Protein AF-A0A069PAP2-F1 (afdb_monomer_lite)

pLDDT: mean 72.44, std 21.92, range [32.78, 97.62]

Secondary structure (DSSP, 8-state):
----S-------------------------------------------PPPPPP-SPPPHHHHHHHHHHHHT--HHHHHHHHHHHHHHHHHHSSTTTTS----

Sequence (103 aa):
MINDEDVMAKASAAKSTTAAPKKAVTPVAKKAKAPVVKKAPATKAVAAAPLKPIKDSFTKASLTVHLAERAGVEPKAAKALMAALEETVLASVHKKGAKEFTL

Foldseek 3Di:
DDDDDDDDDDDDDDDDDDDDDDDDDDDPPDPPDDPPPPDDDDDDFDDQPDDDDDPDDDDPLRVLVVCCVRRVHDSVVSNVVSVVVVVVQVQQCDPPHVVHDDD

Structure (mmCIF, N/CA/C/O backbone):
data_AF-A0A069PAP2-F1
#
_entry.id   AF-A0A069PAP2-F1
#
loop_
_atom_site.group_PDB
_atom_site.id
_atom_site.type_symbol
_atom_site.label_atom_id
_atom_site.label_alt_id
_atom_site.label_comp_id
_atom_site.label_asym_id
_atom_site.label_entity_id
_atom_site.label_seq_id
_atom_site.pdbx_PDB_ins_code
_atom_site.Cartn_x
_atom_site.Cartn_y
_atom_site.Cartn_z
_atom_site.occupancy
_atom_site.B_iso_or_equiv
_atom_site.auth_seq_id
_atom_site.auth_comp_id
_atom_site.auth_asym_id
_atom_site.auth_atom_id
_atom_site.pdbx_PDB_model_num
ATOM 1 N N . MET A 1 1 ? 47.557 -40.819 -54.974 1.00 51.34 1 MET A N 1
ATOM 2 C CA . MET A 1 1 ? 47.043 -41.464 -53.749 1.00 51.34 1 MET A CA 1
ATOM 3 C C . MET A 1 1 ? 46.244 -40.412 -53.001 1.00 51.34 1 MET A C 1
ATOM 5 O O . MET A 1 1 ? 46.823 -39.460 -52.508 1.00 51.34 1 MET A O 1
ATOM 9 N N . ILE A 1 2 ? 44.924 -40.531 -53.093 1.00 50.06 2 ILE A N 1
ATOM 10 C CA . ILE A 1 2 ? 43.854 -39.630 -52.630 1.00 50.06 2 ILE A CA 1
ATOM 11 C C . ILE A 1 2 ? 42.898 -40.602 -51.899 1.00 50.06 2 ILE A C 1
ATOM 13 O O . ILE A 1 2 ? 42.739 -41.722 -52.386 1.00 50.06 2 ILE A O 1
ATOM 17 N N . ASN A 1 3 ? 42.621 -40.452 -50.603 1.00 44.78 3 ASN A N 1
ATOM 18 C CA . ASN A 1 3 ? 41.506 -39.747 -49.946 1.00 44.78 3 ASN A CA 1
ATOM 19 C C . ASN A 1 3 ? 41.737 -39.968 -48.432 1.00 44.78 3 ASN A C 1
ATOM 21 O O . ASN A 1 3 ? 42.098 -41.081 -48.053 1.00 44.78 3 ASN A O 1
ATOM 25 N N . ASP A 1 4 ? 41.767 -38.961 -47.563 1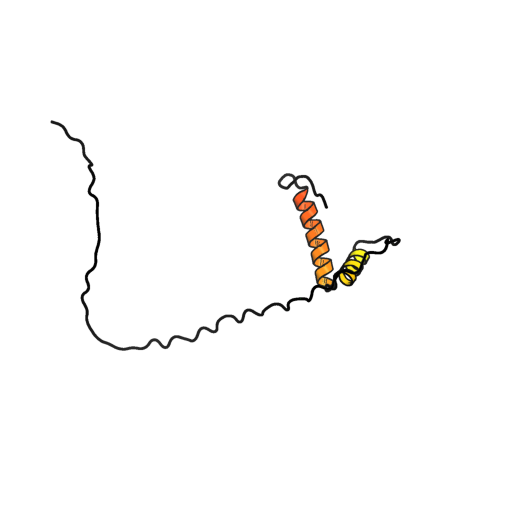.00 44.78 4 ASP A N 1
ATOM 26 C CA . ASP A 1 4 ? 40.660 -38.126 -47.059 1.00 44.78 4 ASP A CA 1
ATOM 27 C C . ASP A 1 4 ? 39.544 -38.949 -46.393 1.00 44.78 4 ASP A C 1
ATOM 29 O O . ASP A 1 4 ? 38.799 -39.687 -47.041 1.00 44.78 4 ASP A O 1
ATOM 33 N N . GLU A 1 5 ? 39.551 -38.850 -45.067 1.00 49.53 5 GLU A N 1
ATOM 34 C CA . GLU A 1 5 ? 38.710 -39.512 -44.079 1.00 49.53 5 GLU A CA 1
ATOM 35 C C . GLU A 1 5 ? 37.362 -38.779 -43.962 1.00 49.53 5 GLU A C 1
ATOM 37 O O . GLU A 1 5 ? 37.290 -37.563 -44.102 1.00 49.53 5 GLU A O 1
ATOM 42 N N . ASP A 1 6 ? 36.323 -39.546 -43.633 1.00 47.94 6 ASP A N 1
ATOM 43 C CA . ASP A 1 6 ? 34.991 -39.108 -43.194 1.00 47.94 6 ASP A CA 1
ATOM 44 C C . ASP A 1 6 ? 33.918 -38.831 -44.272 1.00 47.94 6 ASP A C 1
ATOM 46 O O . ASP A 1 6 ? 33.640 -37.712 -44.701 1.00 47.94 6 ASP A O 1
ATOM 50 N N . VAL A 1 7 ? 33.212 -39.910 -44.639 1.00 43.12 7 VAL A N 1
ATOM 51 C CA . VAL A 1 7 ? 31.854 -39.863 -45.201 1.00 43.12 7 VAL A CA 1
ATOM 52 C C . VAL A 1 7 ? 30.951 -40.817 -44.411 1.00 43.12 7 VAL A C 1
ATOM 54 O O . VAL A 1 7 ? 31.012 -42.034 -44.558 1.00 43.12 7 VAL A O 1
ATOM 57 N N . MET A 1 8 ? 30.084 -40.213 -43.595 1.00 41.72 8 MET A N 1
ATOM 58 C CA . MET A 1 8 ? 28.629 -40.419 -43.558 1.00 41.72 8 MET A CA 1
ATOM 59 C C . MET A 1 8 ? 28.095 -41.864 -43.667 1.00 41.72 8 MET A C 1
ATOM 61 O O . MET A 1 8 ? 27.992 -42.424 -44.757 1.00 41.72 8 MET A O 1
ATOM 65 N N . ALA A 1 9 ? 27.514 -42.376 -42.574 1.00 43.84 9 ALA A N 1
ATOM 66 C CA . ALA A 1 9 ? 26.486 -43.416 -42.647 1.00 43.84 9 ALA A CA 1
ATOM 67 C C . ALA A 1 9 ? 25.309 -43.123 -41.703 1.00 43.84 9 ALA A C 1
ATOM 69 O O . ALA A 1 9 ? 25.444 -42.811 -40.524 1.00 43.84 9 ALA A O 1
ATOM 70 N N . LYS A 1 10 ? 24.130 -43.199 -42.310 1.00 33.47 10 LYS A N 1
ATOM 71 C CA . LYS A 1 10 ? 22.790 -42.822 -41.861 1.00 33.47 10 LYS A CA 1
ATOM 72 C C . LYS A 1 10 ? 22.025 -44.072 -41.399 1.00 33.47 10 LYS A C 1
ATOM 74 O O . LYS A 1 10 ? 22.234 -45.131 -41.977 1.00 33.47 10 LYS A O 1
ATOM 79 N N . ALA A 1 11 ? 21.013 -43.857 -40.542 1.00 35.06 11 ALA A N 1
ATOM 80 C CA . ALA A 1 11 ? 19.814 -44.704 -40.340 1.00 35.06 11 ALA A CA 1
ATOM 81 C C . ALA A 1 11 ? 20.033 -46.051 -39.603 1.00 35.06 11 ALA A C 1
ATOM 83 O O . ALA A 1 11 ? 21.110 -46.612 -39.651 1.00 35.06 11 ALA A O 1
ATOM 84 N N . SER A 1 12 ? 19.072 -46.694 -38.929 1.00 32.78 12 SER A N 1
ATOM 85 C CA . SER A 1 12 ? 17.709 -46.408 -38.450 1.00 32.78 12 SER A CA 1
ATOM 86 C C . SER A 1 12 ? 17.242 -47.646 -37.641 1.00 32.78 12 SER A C 1
ATOM 88 O O . SER A 1 12 ? 17.616 -48.757 -37.987 1.00 32.78 12 SER A O 1
ATOM 90 N N . ALA A 1 13 ? 16.389 -47.433 -36.631 1.00 38.59 13 ALA A N 1
ATOM 91 C CA . ALA A 1 13 ? 15.307 -48.305 -36.125 1.00 38.59 13 ALA A CA 1
ATOM 92 C C . ALA A 1 13 ? 15.521 -49.755 -35.577 1.00 38.59 13 ALA A C 1
ATOM 94 O O . ALA A 1 13 ? 16.080 -50.634 -36.212 1.00 38.59 13 ALA A O 1
ATOM 95 N N . ALA A 1 14 ? 14.790 -49.997 -34.468 1.00 38.75 14 ALA A N 1
ATOM 96 C CA . ALA A 1 14 ? 13.956 -51.176 -34.132 1.00 38.75 14 ALA A CA 1
ATOM 97 C C . ALA A 1 14 ? 14.495 -52.388 -33.311 1.00 38.75 14 ALA A C 1
ATOM 99 O O . ALA A 1 14 ? 15.156 -53.284 -33.809 1.00 38.75 14 ALA A O 1
ATOM 100 N N . LYS A 1 15 ? 14.011 -52.453 -32.053 1.00 42.59 15 LYS A N 1
ATOM 101 C CA . LYS A 1 15 ? 13.166 -53.504 -31.415 1.00 42.59 15 LYS A CA 1
ATOM 102 C C . LYS A 1 15 ? 13.568 -54.998 -31.496 1.00 42.59 15 LYS A C 1
ATOM 104 O O . LYS A 1 15 ? 13.421 -55.629 -32.532 1.00 42.59 15 LYS A O 1
ATOM 109 N N . SER A 1 16 ? 13.843 -55.601 -30.332 1.00 42.91 16 SER A N 1
ATOM 110 C CA . SER A 1 16 ? 13.535 -57.007 -29.946 1.00 42.91 16 SER A CA 1
ATOM 111 C C . SER A 1 16 ? 13.934 -57.199 -28.463 1.00 42.91 16 SER A C 1
ATOM 113 O O . SER A 1 16 ? 15.034 -56.831 -28.082 1.00 42.91 16 SER A O 1
ATOM 115 N N . THR A 1 17 ? 13.045 -57.404 -27.479 1.00 41.91 17 THR A N 1
ATOM 116 C CA . THR A 1 17 ? 12.283 -58.605 -27.050 1.00 41.91 17 THR A CA 1
ATOM 117 C C . THR A 1 17 ? 13.100 -59.881 -26.826 1.00 41.91 17 THR A C 1
ATOM 119 O O . THR A 1 17 ? 13.377 -60.565 -27.799 1.00 41.91 17 THR A O 1
ATOM 122 N N . THR A 1 18 ? 13.291 -60.271 -25.554 1.00 42.69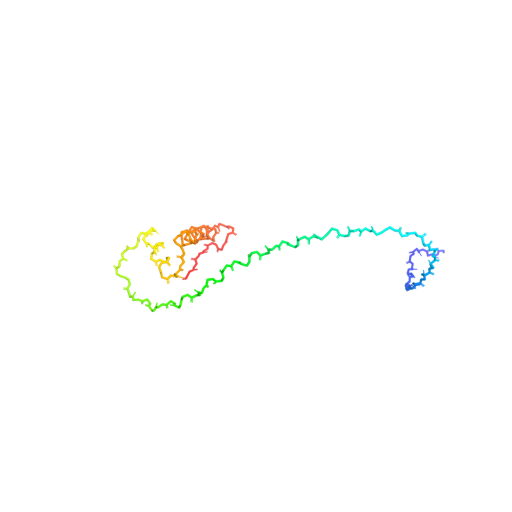 18 THR A N 1
ATOM 123 C CA . THR A 1 18 ? 13.158 -61.663 -25.055 1.00 42.69 18 THR A CA 1
ATOM 124 C C . THR A 1 18 ? 12.913 -61.684 -23.531 1.00 42.69 18 THR A C 1
ATOM 126 O O . THR A 1 18 ? 13.671 -61.099 -22.762 1.00 42.69 18 THR A O 1
ATOM 129 N N . ALA A 1 19 ? 11.822 -62.346 -23.123 1.00 43.66 19 ALA A N 1
ATOM 130 C CA . ALA A 1 19 ? 11.435 -62.758 -21.759 1.00 43.66 19 ALA A CA 1
ATOM 131 C C . ALA A 1 19 ? 12.281 -63.986 -21.304 1.00 43.66 19 ALA A C 1
ATOM 133 O O . ALA A 1 19 ? 12.965 -64.548 -22.150 1.00 43.66 19 ALA A O 1
ATOM 134 N N . ALA A 1 20 ? 12.322 -64.537 -20.078 1.00 50.69 20 ALA A N 1
ATOM 135 C CA . ALA A 1 20 ? 11.457 -64.623 -18.880 1.00 50.69 20 ALA A CA 1
ATOM 136 C C . ALA A 1 20 ? 12.259 -65.428 -17.777 1.00 50.69 20 ALA A C 1
ATOM 138 O O . ALA A 1 20 ? 13.388 -65.806 -18.084 1.00 50.69 20 ALA A O 1
ATOM 139 N N . PRO A 1 21 ? 11.747 -65.895 -16.599 1.00 51.75 21 PRO A N 1
ATOM 140 C CA . PRO A 1 21 ? 10.670 -65.430 -15.705 1.00 51.75 21 PRO A CA 1
ATOM 141 C C . PRO A 1 21 ? 10.939 -65.594 -14.152 1.00 51.75 21 PRO A C 1
ATOM 143 O O . PRO A 1 21 ? 11.853 -66.279 -13.714 1.00 51.75 21 PRO A O 1
ATOM 146 N N . LYS A 1 22 ? 10.019 -65.038 -13.332 1.00 47.06 22 LYS A N 1
ATOM 147 C CA . LYS A 1 22 ? 9.600 -65.348 -11.922 1.00 47.06 22 L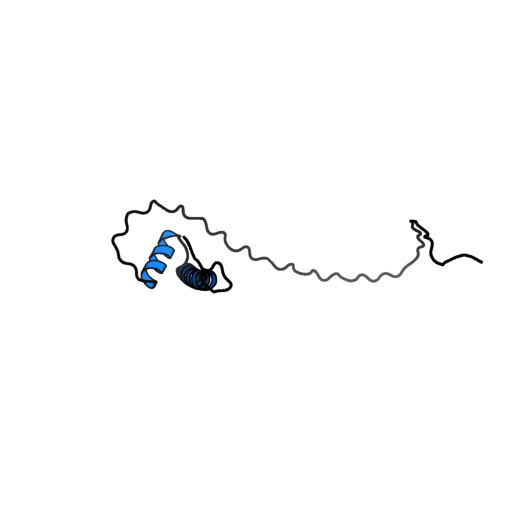YS A CA 1
ATOM 148 C C . LYS A 1 22 ? 10.562 -65.171 -10.714 1.00 47.06 22 LYS A C 1
ATOM 150 O O . LYS A 1 22 ? 11.289 -66.088 -10.357 1.00 47.06 22 LYS A O 1
ATOM 155 N N . LYS A 1 23 ? 10.298 -64.145 -9.882 1.00 43.88 23 LYS A N 1
ATOM 156 C CA . LYS A 1 23 ? 9.900 -64.323 -8.459 1.00 43.88 23 LYS A CA 1
ATOM 157 C C . LYS A 1 23 ? 9.182 -63.074 -7.933 1.00 43.88 23 LYS A C 1
ATOM 159 O O . LYS A 1 23 ? 9.660 -61.957 -8.084 1.00 43.88 23 LYS A O 1
ATOM 164 N N . ALA A 1 24 ? 8.009 -63.286 -7.348 1.00 47.28 24 ALA A N 1
ATOM 165 C CA . ALA A 1 24 ? 7.174 -62.264 -6.740 1.00 47.28 24 ALA A CA 1
ATOM 166 C C . ALA A 1 24 ? 7.783 -61.741 -5.429 1.00 47.28 24 ALA A C 1
ATOM 168 O O . ALA A 1 24 ? 8.064 -62.545 -4.545 1.00 47.28 24 ALA A O 1
ATOM 169 N N . VAL A 1 25 ? 7.894 -60.416 -5.288 1.00 47.19 25 VAL A N 1
ATOM 170 C CA . VAL A 1 25 ? 7.740 -59.695 -4.014 1.00 47.19 25 VAL A CA 1
ATOM 171 C C . VAL A 1 25 ? 7.102 -58.344 -4.337 1.00 47.19 25 VAL A C 1
ATOM 173 O O . VAL A 1 25 ? 7.673 -57.513 -5.036 1.00 47.19 25 VAL A O 1
ATOM 176 N N . THR A 1 26 ? 5.883 -58.146 -3.856 1.00 46.91 26 THR A 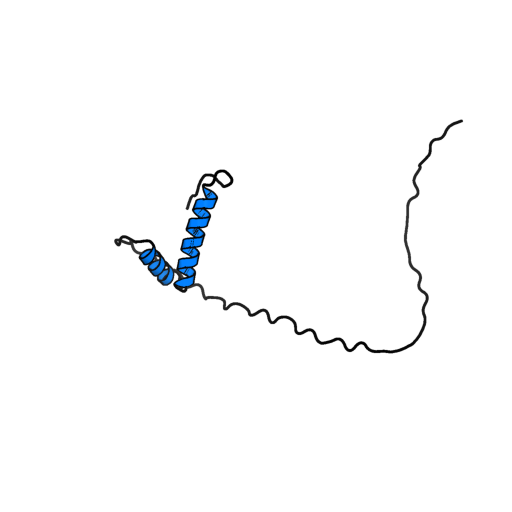N 1
ATOM 177 C CA . THR A 1 26 ? 5.142 -56.883 -3.878 1.00 46.91 26 THR A CA 1
ATOM 178 C C . THR A 1 26 ? 5.885 -55.795 -3.092 1.00 46.91 26 THR A C 1
ATOM 180 O O . THR A 1 26 ? 6.060 -55.969 -1.883 1.00 46.91 26 THR A O 1
ATOM 183 N N . PRO A 1 27 ? 6.247 -54.637 -3.674 1.00 47.00 27 PRO A N 1
ATOM 184 C CA . PRO A 1 27 ? 6.499 -53.449 -2.880 1.00 47.00 27 PRO A CA 1
ATOM 185 C C . PRO A 1 27 ? 5.140 -52.820 -2.587 1.00 47.00 27 PRO A C 1
ATOM 187 O O . PRO A 1 27 ? 4.467 -52.293 -3.473 1.00 47.00 27 PRO A O 1
ATOM 190 N N . VAL A 1 28 ? 4.720 -52.908 -1.328 1.00 48.78 28 VAL A N 1
ATOM 191 C CA . VAL A 1 28 ? 3.596 -52.147 -0.785 1.00 48.78 28 VAL A CA 1
ATOM 192 C C . VAL A 1 28 ? 3.917 -50.668 -1.000 1.00 48.78 28 VAL A C 1
ATOM 194 O O . VAL A 1 28 ? 4.722 -50.079 -0.279 1.00 48.78 28 VAL A O 1
ATOM 197 N N . ALA A 1 29 ? 3.337 -50.076 -2.044 1.00 49.16 29 ALA A N 1
ATOM 198 C CA . ALA A 1 29 ? 3.473 -48.659 -2.324 1.00 49.16 29 ALA A CA 1
ATOM 199 C C . ALA A 1 29 ? 2.816 -47.887 -1.176 1.00 49.16 29 ALA A C 1
ATOM 201 O O . ALA A 1 29 ? 1.591 -47.814 -1.054 1.00 49.16 29 ALA A O 1
ATOM 202 N N . LYS A 1 30 ? 3.662 -47.335 -0.302 1.00 53.50 30 LYS A N 1
ATOM 203 C CA . LYS A 1 30 ? 3.309 -46.312 0.681 1.00 53.50 30 LYS A CA 1
ATOM 204 C C . LYS A 1 30 ? 2.447 -45.267 -0.023 1.00 53.50 30 LYS A C 1
ATOM 206 O O . LYS A 1 30 ? 2.920 -44.555 -0.904 1.00 53.50 30 LYS A O 1
ATOM 211 N N . LYS A 1 31 ? 1.178 -45.188 0.376 1.00 51.03 31 LYS A N 1
ATOM 212 C CA . LYS A 1 31 ? 0.240 -44.143 -0.028 1.00 51.03 31 LYS A CA 1
ATOM 213 C C . LYS A 1 31 ? 0.834 -42.794 0.375 1.00 51.03 31 LYS A C 1
ATOM 215 O O . LYS A 1 31 ? 0.724 -42.380 1.528 1.00 51.03 31 LYS A O 1
ATOM 220 N N . ALA A 1 32 ? 1.507 -42.136 -0.564 1.00 51.59 32 ALA A N 1
ATOM 221 C CA . ALA A 1 32 ? 1.927 -40.758 -0.414 1.00 51.59 32 ALA A CA 1
ATOM 222 C C . ALA A 1 32 ? 0.653 -39.920 -0.258 1.00 51.59 32 ALA A C 1
ATOM 224 O O . ALA A 1 32 ? -0.170 -39.837 -1.171 1.00 51.59 32 ALA A O 1
ATOM 225 N N . LYS A 1 33 ? 0.447 -39.353 0.933 1.00 54.53 33 LYS A N 1
ATOM 226 C CA . LYS A 1 33 ? -0.552 -38.304 1.123 1.00 54.53 33 LYS A CA 1
ATOM 227 C C . LYS A 1 33 ? -0.108 -37.133 0.255 1.00 54.53 33 LYS A C 1
ATOM 229 O O . LYS A 1 33 ? 0.889 -36.486 0.565 1.00 54.53 33 LYS A O 1
ATOM 234 N N . ALA A 1 34 ? -0.828 -36.900 -0.838 1.00 57.41 34 ALA A N 1
ATOM 235 C CA . ALA A 1 34 ? -0.708 -35.669 -1.598 1.00 57.41 34 ALA A CA 1
ATOM 236 C C . ALA A 1 34 ? -0.849 -34.480 -0.628 1.00 57.41 34 ALA A C 1
ATOM 238 O O . ALA A 1 34 ? -1.709 -34.532 0.263 1.00 57.41 34 ALA A O 1
ATOM 239 N N . PRO A 1 35 ? -0.016 -33.432 -0.748 1.00 53.53 35 PRO A N 1
ATOM 240 C CA . PRO A 1 35 ? -0.177 -32.246 0.069 1.00 53.53 35 PRO A CA 1
ATOM 241 C C . PRO A 1 35 ? -1.549 -31.661 -0.252 1.00 53.53 35 PRO A C 1
ATOM 243 O O . PRO A 1 35 ? -1.855 -31.333 -1.398 1.00 53.53 35 PRO A O 1
ATOM 246 N N . VAL A 1 36 ? -2.399 -31.583 0.770 1.00 54.03 36 VAL A N 1
ATOM 247 C CA . VAL A 1 36 ? -3.666 -30.864 0.692 1.00 54.03 36 VAL A CA 1
ATOM 248 C C . VAL A 1 36 ? -3.297 -29.408 0.465 1.00 54.03 36 VAL A C 1
ATOM 250 O O . VAL A 1 36 ? -2.921 -28.695 1.396 1.00 54.03 36 VAL A O 1
ATOM 253 N N . VAL A 1 37 ? -3.350 -28.984 -0.795 1.00 60.69 37 VAL A N 1
ATOM 254 C CA . VAL A 1 37 ? -3.262 -27.580 -1.168 1.00 60.69 37 VAL A CA 1
ATOM 255 C C . VAL A 1 37 ? -4.469 -26.918 -0.520 1.00 60.69 37 VAL A C 1
ATOM 257 O O . VAL A 1 37 ? -5.598 -27.059 -0.989 1.00 60.69 37 VAL A O 1
ATOM 260 N N . LYS A 1 38 ? -4.246 -26.254 0.619 1.00 62.44 38 LYS A N 1
ATOM 261 C CA . LYS A 1 38 ? -5.254 -25.396 1.233 1.00 62.44 38 LYS A CA 1
ATOM 262 C C . LYS A 1 38 ? -5.559 -24.306 0.216 1.00 62.44 38 LYS A C 1
ATOM 264 O O . LYS A 1 38 ? -4.768 -23.387 0.024 1.00 62.44 38 LYS A O 1
ATOM 269 N N . LYS A 1 39 ? -6.687 -24.460 -0.475 1.00 63.03 39 LYS A N 1
ATOM 270 C CA . LYS A 1 39 ? -7.266 -23.433 -1.333 1.00 63.03 39 LYS A CA 1
ATOM 271 C C . LYS A 1 39 ? -7.443 -22.194 -0.455 1.00 63.03 39 LYS A C 1
ATOM 273 O O . LYS A 1 39 ? -8.230 -22.222 0.490 1.00 63.03 39 LYS A O 1
ATOM 278 N N . ALA A 1 40 ? -6.659 -21.154 -0.724 1.00 66.75 40 ALA A N 1
ATOM 279 C CA . ALA A 1 40 ? -6.846 -19.862 -0.085 1.00 66.75 40 ALA A CA 1
ATOM 280 C C . ALA A 1 40 ? -8.298 -19.408 -0.330 1.00 66.75 40 ALA A C 1
ATOM 282 O O . ALA A 1 40 ? -8.802 -19.603 -1.444 1.00 66.75 40 ALA A O 1
ATOM 283 N N . PRO A 1 41 ? -8.994 -18.869 0.685 1.00 57.88 41 PRO A N 1
ATOM 284 C CA . PRO A 1 41 ? -10.363 -18.417 0.513 1.00 57.88 41 PRO A CA 1
ATOM 285 C C . PRO A 1 41 ? -10.381 -17.317 -0.547 1.00 57.88 41 PRO A C 1
ATOM 287 O O . PRO A 1 41 ? -9.687 -16.310 -0.427 1.00 57.88 41 PRO A O 1
ATOM 290 N N . ALA A 1 42 ? -11.155 -17.543 -1.607 1.00 65.31 42 ALA A N 1
ATOM 291 C CA 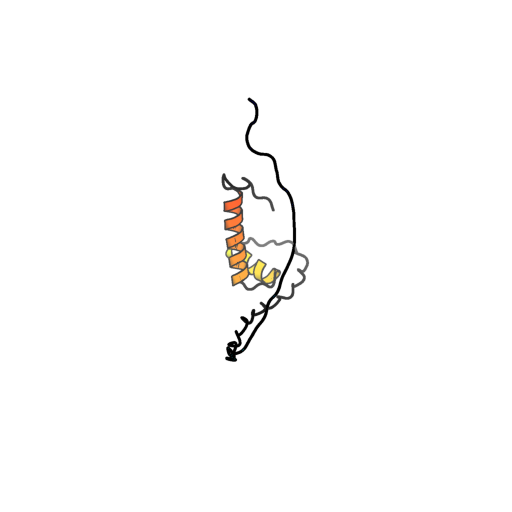. ALA A 1 42 ? -11.411 -16.532 -2.615 1.00 65.31 42 ALA A CA 1
ATOM 292 C C . ALA A 1 42 ? -12.210 -15.405 -1.952 1.00 65.31 42 ALA A C 1
ATOM 294 O O . ALA A 1 42 ? -13.382 -15.577 -1.607 1.00 65.31 42 ALA A O 1
ATOM 295 N N . THR A 1 43 ? -11.558 -14.269 -1.726 1.00 66.12 43 THR A N 1
ATOM 296 C CA . THR A 1 43 ? -12.207 -13.055 -1.245 1.00 66.12 43 THR A CA 1
ATOM 297 C C . THR A 1 43 ? -13.154 -12.557 -2.332 1.00 66.12 43 THR A C 1
ATOM 299 O O . THR A 1 43 ? -12.756 -12.313 -3.471 1.00 66.12 43 THR A O 1
ATOM 302 N N . LYS A 1 44 ? -14.447 -12.460 -2.002 1.00 63.78 44 LYS A N 1
ATOM 303 C CA . LYS A 1 44 ? -15.442 -11.852 -2.889 1.00 63.78 44 LYS A CA 1
ATOM 304 C C . LYS A 1 44 ? -15.048 -10.395 -3.108 1.00 63.78 44 LYS A C 1
ATOM 306 O O . LYS A 1 44 ? -14.958 -9.640 -2.145 1.00 63.78 44 LYS A O 1
ATOM 311 N N . ALA A 1 45 ? -14.816 -10.022 -4.363 1.00 63.06 45 ALA A N 1
ATOM 312 C CA . ALA A 1 45 ? -14.552 -8.643 -4.738 1.00 63.06 45 ALA A CA 1
ATOM 313 C C . ALA A 1 45 ? -15.773 -7.788 -4.374 1.00 63.06 45 ALA A C 1
ATOM 315 O O . ALA A 1 45 ? -16.860 -7.972 -4.925 1.00 63.06 45 ALA A O 1
ATOM 316 N N . VAL A 1 46 ? -15.601 -6.882 -3.413 1.00 61.62 46 VAL A N 1
ATOM 317 C CA . VAL A 1 46 ? -16.608 -5.870 -3.101 1.00 61.62 46 VAL A CA 1
ATOM 318 C C . VAL A 1 46 ? -16.580 -4.859 -4.241 1.00 61.62 46 VAL A C 1
ATOM 320 O O . VAL A 1 46 ? -15.543 -4.260 -4.523 1.00 61.62 46 VAL A O 1
ATOM 323 N N . ALA A 1 47 ? -17.708 -4.704 -4.935 1.00 58.97 47 ALA A N 1
ATOM 324 C CA . ALA A 1 47 ? -17.849 -3.701 -5.979 1.00 58.97 47 ALA A CA 1
ATOM 325 C C . ALA A 1 47 ? -17.614 -2.312 -5.369 1.00 58.97 47 ALA A C 1
ATOM 327 O O . ALA A 1 47 ? -18.321 -1.888 -4.453 1.00 58.97 47 ALA A O 1
ATOM 328 N N . ALA A 1 48 ? -16.585 -1.625 -5.855 1.00 62.69 48 ALA A N 1
ATOM 329 C CA . ALA A 1 48 ? -16.146 -0.359 -5.302 1.00 62.69 48 ALA A CA 1
ATOM 330 C C . ALA A 1 48 ? -17.192 0.733 -5.604 1.00 62.69 48 ALA A C 1
ATOM 332 O O . ALA A 1 48 ? -17.342 1.154 -6.750 1.00 62.69 48 ALA A O 1
ATOM 333 N N . ALA A 1 49 ? -17.927 1.191 -4.583 1.00 67.19 49 ALA A N 1
ATOM 334 C CA . ALA A 1 49 ? -18.921 2.261 -4.723 1.00 67.19 49 ALA A CA 1
ATOM 335 C C . ALA A 1 49 ? -18.286 3.562 -5.268 1.00 67.19 49 ALA A C 1
ATOM 337 O O . ALA A 1 49 ? -17.107 3.801 -5.007 1.00 67.19 49 ALA A O 1
ATOM 338 N N . PRO A 1 50 ? -19.023 4.431 -5.986 1.00 73.38 50 PRO A N 1
ATOM 339 C CA . PRO A 1 50 ? -18.461 5.649 -6.575 1.00 73.38 50 PRO A CA 1
ATOM 340 C C . PRO A 1 50 ? -17.744 6.529 -5.539 1.00 73.38 50 PRO A C 1
ATOM 342 O O . PRO A 1 50 ? -18.287 6.795 -4.463 1.00 73.38 50 PRO A O 1
ATOM 345 N N . LEU A 1 51 ? -16.528 6.986 -5.863 1.00 76.75 51 LEU A N 1
ATOM 346 C CA . LEU A 1 51 ? -15.764 7.888 -4.998 1.00 76.75 51 LEU A CA 1
ATOM 347 C C . LEU A 1 51 ? -16.414 9.273 -5.002 1.00 76.75 51 LEU A C 1
ATOM 349 O O . LEU A 1 51 ? -16.488 9.934 -6.036 1.00 76.75 51 LEU A O 1
ATOM 353 N N . LYS A 1 52 ? -16.872 9.719 -3.829 1.00 82.56 52 LYS A N 1
ATOM 354 C CA . LYS A 1 52 ? -17.204 11.130 -3.613 1.00 82.56 52 LYS A CA 1
ATOM 355 C C . LYS A 1 52 ? -15.902 11.932 -3.468 1.00 82.56 52 LYS A C 1
ATOM 357 O O . LYS A 1 52 ? -14.919 11.364 -2.989 1.00 82.56 52 LYS A O 1
ATOM 362 N N . PRO A 1 53 ? -15.882 13.227 -3.835 1.00 89.50 53 PRO A N 1
ATOM 363 C CA . PRO A 1 53 ? -14.719 14.076 -3.604 1.00 89.50 53 PRO A CA 1
ATOM 364 C C . PRO A 1 53 ? -14.287 14.030 -2.134 1.00 89.50 53 PRO A C 1
ATOM 366 O O . PRO A 1 53 ? -15.101 14.284 -1.244 1.00 89.50 53 PRO A O 1
ATOM 369 N N . ILE A 1 54 ? -13.018 13.704 -1.896 1.00 88.19 54 ILE A N 1
ATOM 370 C CA . ILE A 1 54 ? -12.432 13.636 -0.557 1.00 88.19 54 ILE A CA 1
ATOM 371 C C . ILE A 1 54 ? -11.910 15.032 -0.216 1.00 88.19 54 ILE A C 1
ATOM 373 O O . ILE A 1 54 ? -11.115 15.596 -0.965 1.00 88.19 54 ILE A O 1
ATOM 377 N N . LYS A 1 55 ? -12.400 15.602 0.886 1.00 88.50 55 LYS A N 1
ATOM 378 C CA . LYS A 1 55 ? -11.967 16.917 1.391 1.00 88.50 55 LYS A CA 1
ATOM 379 C C . LYS A 1 55 ? -11.006 16.809 2.576 1.00 88.50 55 LYS A C 1
ATOM 381 O O . LYS A 1 55 ? -10.505 17.824 3.046 1.00 88.50 55 LYS A O 1
ATOM 386 N N . ASP A 1 56 ? -10.765 15.591 3.043 1.00 83.06 56 ASP A N 1
ATOM 387 C CA . ASP A 1 56 ? -9.874 15.288 4.150 1.00 83.06 56 ASP A CA 1
ATOM 388 C C . ASP A 1 56 ? -8.425 15.160 3.672 1.00 83.06 56 ASP A C 1
ATOM 390 O O . ASP A 1 56 ? -8.144 14.608 2.606 1.00 83.06 56 ASP A O 1
ATOM 394 N N . SER A 1 57 ? -7.490 15.636 4.493 1.00 90.06 57 SER A N 1
ATOM 395 C CA . SER A 1 57 ? -6.062 15.389 4.296 1.00 90.06 57 SER A CA 1
ATOM 396 C C . SER A 1 57 ? -5.684 14.040 4.890 1.00 90.06 57 SER A C 1
ATOM 398 O O . SER A 1 57 ? -5.904 13.790 6.076 1.00 90.06 57 SER A O 1
ATOM 400 N N . PHE A 1 58 ? -5.052 13.186 4.088 1.00 92.00 58 PHE A N 1
ATOM 401 C CA . PHE A 1 58 ? -4.575 11.894 4.560 1.00 92.00 58 PHE A CA 1
ATOM 402 C C . PHE A 1 58 ? -3.105 11.925 4.974 1.00 92.00 58 PHE A C 1
ATOM 404 O O . PHE A 1 58 ? -2.224 12.400 4.262 1.00 92.00 58 PHE A O 1
ATOM 411 N N . THR A 1 59 ? -2.840 11.307 6.117 1.00 94.31 59 THR A N 1
ATOM 412 C CA . THR A 1 59 ? -1.522 10.805 6.513 1.00 94.31 59 THR A CA 1
ATOM 413 C C . THR A 1 59 ? -1.371 9.352 6.054 1.00 94.31 59 THR A C 1
ATOM 415 O O . THR A 1 59 ? -2.362 8.656 5.841 1.00 94.31 59 THR A O 1
ATOM 418 N N . LYS A 1 60 ? -0.143 8.827 5.959 1.00 91.50 60 LYS A N 1
ATOM 419 C CA . LYS A 1 60 ? 0.110 7.433 5.529 1.00 91.50 60 LYS A CA 1
ATOM 420 C C . LYS A 1 60 ? -0.722 6.390 6.296 1.00 91.50 60 LYS A C 1
ATOM 422 O O . LYS A 1 60 ? -1.216 5.425 5.712 1.00 91.50 60 LYS A O 1
ATOM 427 N N . ALA A 1 61 ? -0.908 6.595 7.601 1.00 91.44 61 ALA A N 1
ATOM 428 C CA . ALA A 1 61 ? -1.720 5.715 8.437 1.00 91.44 61 ALA A CA 1
ATOM 429 C C . ALA A 1 61 ? -3.221 5.822 8.116 1.00 91.44 61 ALA A C 1
ATOM 431 O O . ALA A 1 61 ? -3.859 4.797 7.885 1.00 91.44 61 ALA A O 1
ATOM 432 N N . SER A 1 62 ? -3.769 7.042 8.050 1.00 93.12 62 SER A N 1
ATOM 433 C CA . SER A 1 62 ? -5.197 7.253 7.754 1.00 93.12 62 SER A CA 1
ATOM 434 C C . SER A 1 62 ? -5.567 6.825 6.332 1.00 93.12 62 SER A C 1
ATOM 436 O O . SER A 1 62 ? -6.622 6.229 6.139 1.00 93.12 62 SER A O 1
ATOM 438 N N . LEU A 1 63 ? -4.665 6.999 5.359 1.00 93.69 63 LEU A N 1
ATOM 439 C CA . LEU A 1 63 ? -4.854 6.485 4.002 1.00 93.69 63 LEU A CA 1
ATOM 440 C C . LEU A 1 63 ? -4.927 4.953 3.977 1.00 93.69 63 LEU A C 1
ATOM 442 O O . LEU A 1 63 ? -5.769 4.385 3.291 1.00 93.69 63 LEU A O 1
ATOM 446 N N . THR A 1 64 ? -4.066 4.275 4.743 1.00 94.56 64 THR A N 1
ATOM 447 C CA . THR A 1 64 ? -4.061 2.804 4.811 1.00 94.56 64 THR A CA 1
ATOM 448 C C . THR A 1 64 ? -5.388 2.271 5.351 1.00 94.56 64 THR A C 1
ATOM 450 O O . THR A 1 64 ? -5.919 1.302 4.811 1.00 94.56 64 THR A O 1
ATOM 453 N N . VAL A 1 65 ? -5.934 2.911 6.391 1.00 92.62 65 VAL A N 1
ATOM 454 C CA . VAL A 1 65 ? -7.245 2.551 6.954 1.00 92.62 65 VAL A CA 1
ATOM 455 C C . VAL A 1 65 ? -8.348 2.794 5.929 1.00 92.62 65 VAL A C 1
ATOM 457 O O . VAL A 1 65 ? -9.102 1.872 5.632 1.00 92.62 65 VAL A O 1
ATOM 460 N N . HIS A 1 66 ? -8.377 3.977 5.311 1.00 91.94 66 HIS A N 1
ATOM 461 C CA . HIS A 1 66 ? -9.387 4.307 4.310 1.00 91.94 66 HIS A CA 1
ATOM 462 C C . HIS A 1 66 ? -9.372 3.324 3.132 1.00 91.94 66 HIS A C 1
ATOM 464 O O . HIS A 1 66 ? -10.418 2.853 2.699 1.00 91.94 66 HIS A O 1
ATOM 470 N N . LEU A 1 67 ? -8.188 2.956 2.633 1.00 90.69 67 LEU A N 1
ATOM 471 C CA . LEU A 1 67 ? -8.048 1.974 1.557 1.00 90.69 67 LEU A CA 1
ATOM 472 C C . LEU A 1 67 ? -8.485 0.570 1.982 1.00 90.69 67 LEU A C 1
ATOM 474 O O . LEU A 1 67 ? -9.102 -0.127 1.179 1.00 90.69 67 LEU A O 1
ATOM 478 N N . ALA A 1 68 ? -8.196 0.161 3.222 1.00 92.31 68 ALA A N 1
ATOM 479 C CA . ALA A 1 68 ? -8.662 -1.113 3.764 1.00 92.31 68 ALA A CA 1
ATOM 480 C C . ALA A 1 68 ? -10.195 -1.187 3.760 1.00 92.31 68 ALA A C 1
ATOM 482 O O . ALA A 1 68 ? -10.767 -2.146 3.241 1.00 92.31 68 ALA A O 1
ATOM 483 N N . GLU A 1 69 ? -10.853 -0.134 4.249 1.00 90.94 69 GLU A N 1
ATOM 484 C CA . GLU A 1 69 ? -12.312 -0.006 4.259 1.00 90.94 69 GLU A CA 1
ATOM 485 C C . GLU A 1 69 ? -12.890 0.022 2.838 1.00 90.94 69 GLU A C 1
ATOM 487 O O . GLU A 1 69 ? -13.848 -0.694 2.541 1.00 90.94 69 GLU A O 1
ATOM 492 N N . ARG A 1 70 ? -12.286 0.801 1.928 1.00 87.88 70 ARG A N 1
ATOM 493 C CA . ARG A 1 70 ? -12.774 0.964 0.548 1.00 87.88 70 ARG A CA 1
ATOM 494 C C . ARG A 1 70 ? -12.625 -0.302 -0.287 1.00 87.88 70 ARG A C 1
ATOM 496 O O . ARG A 1 70 ? -13.498 -0.598 -1.099 1.00 87.88 70 ARG A O 1
ATOM 503 N N . ALA A 1 71 ? -11.514 -1.015 -0.128 1.00 87.81 71 ALA A N 1
ATOM 504 C CA . ALA A 1 71 ? -11.235 -2.240 -0.871 1.00 87.81 71 ALA A CA 1
ATOM 505 C C . ALA A 1 71 ? -11.799 -3.497 -0.186 1.00 87.81 71 ALA A C 1
ATOM 507 O O . ALA A 1 71 ? -11.765 -4.574 -0.779 1.00 87.81 71 ALA A O 1
ATOM 508 N N . GLY A 1 72 ? -12.309 -3.383 1.047 1.00 88.00 72 GLY A N 1
ATOM 509 C CA . GLY A 1 72 ? -12.772 -4.526 1.835 1.00 88.00 72 GLY A CA 1
ATOM 510 C C . GLY A 1 72 ? -11.648 -5.508 2.182 1.00 88.00 72 GLY A C 1
ATOM 511 O O . GLY A 1 72 ? -11.894 -6.709 2.295 1.00 88.00 72 GLY A O 1
ATOM 512 N N . VAL A 1 73 ? -10.410 -5.020 2.303 1.00 89.69 73 VAL A N 1
ATOM 513 C CA . VAL A 1 73 ? -9.238 -5.838 2.644 1.00 89.69 73 VAL A CA 1
ATOM 514 C C . VAL A 1 73 ? -8.884 -5.668 4.115 1.00 89.69 73 VAL A C 1
ATOM 516 O O . VAL A 1 73 ? -9.116 -4.621 4.714 1.00 89.69 73 VAL A O 1
ATOM 519 N N . GLU A 1 74 ? -8.286 -6.695 4.714 1.00 88.62 74 GLU A N 1
ATOM 520 C CA . GLU A 1 74 ? -7.820 -6.611 6.098 1.00 88.62 74 GLU A CA 1
ATOM 521 C C . GLU A 1 74 ? -6.774 -5.480 6.251 1.00 88.62 74 GLU A C 1
ATOM 523 O O . GLU A 1 74 ? -5.900 -5.345 5.386 1.00 88.62 74 GLU A O 1
ATOM 528 N N . PRO A 1 75 ? -6.776 -4.701 7.355 1.00 88.69 75 PRO A N 1
ATOM 529 C CA . PRO A 1 75 ? -5.816 -3.610 7.574 1.00 88.69 75 PRO A CA 1
ATOM 530 C C . PRO A 1 75 ? -4.349 -4.036 7.440 1.00 88.69 75 PRO A C 1
ATOM 532 O O . PRO A 1 75 ? -3.497 -3.271 6.984 1.00 88.69 75 PRO A O 1
ATOM 535 N N . LYS A 1 76 ? -4.050 -5.289 7.797 1.00 90.44 76 LYS A N 1
ATOM 536 C CA . LYS A 1 76 ? -2.724 -5.884 7.630 1.00 90.44 76 LYS A CA 1
ATOM 537 C C . LYS A 1 76 ? -2.328 -6.003 6.155 1.00 90.44 76 LYS A C 1
ATOM 539 O O . LYS A 1 76 ? -1.193 -5.682 5.807 1.00 90.44 76 LYS A O 1
ATOM 544 N N . ALA A 1 77 ? -3.259 -6.415 5.295 1.00 92.81 77 ALA A N 1
ATOM 545 C CA . ALA A 1 77 ? -3.043 -6.516 3.856 1.00 92.81 77 ALA A CA 1
ATOM 546 C C . ALA A 1 77 ? -2.912 -5.129 3.208 1.00 92.81 77 ALA A C 1
ATOM 548 O O . ALA A 1 77 ? -2.010 -4.927 2.400 1.00 92.81 77 ALA A O 1
ATOM 549 N N . ALA A 1 78 ? -3.729 -4.150 3.614 1.00 94.94 78 ALA A N 1
ATOM 550 C CA . ALA A 1 78 ? -3.602 -2.773 3.127 1.00 94.94 78 ALA A CA 1
ATOM 551 C C . ALA A 1 78 ? -2.242 -2.153 3.488 1.00 94.94 78 ALA A C 1
ATOM 553 O O . ALA A 1 78 ? -1.599 -1.526 2.647 1.00 94.94 78 ALA A O 1
ATOM 554 N N . LYS A 1 79 ? -1.760 -2.373 4.718 1.00 94.00 79 LYS A N 1
ATOM 555 C CA . LYS A 1 79 ? -0.437 -1.896 5.146 1.00 94.00 79 LYS A CA 1
ATOM 556 C C . LYS A 1 79 ? 0.689 -2.545 4.338 1.00 94.00 79 LYS A C 1
ATOM 558 O O . LYS A 1 79 ? 1.632 -1.855 3.961 1.00 94.00 79 LYS A O 1
ATOM 563 N N . ALA A 1 80 ? 0.586 -3.848 4.069 1.00 95.50 80 ALA A N 1
ATOM 564 C CA . ALA A 1 80 ? 1.550 -4.564 3.238 1.00 95.50 80 ALA A CA 1
ATOM 565 C C . ALA A 1 80 ? 1.548 -4.056 1.787 1.00 95.50 80 ALA A C 1
ATOM 567 O O . ALA A 1 80 ? 2.616 -3.842 1.226 1.00 95.50 80 ALA A O 1
ATOM 568 N N . LEU A 1 81 ? 0.371 -3.795 1.207 1.00 95.19 81 LEU A N 1
ATOM 569 C CA . LEU A 1 81 ? 0.243 -3.210 -0.130 1.00 95.19 81 LEU A CA 1
ATOM 570 C C . LEU A 1 81 ? 0.895 -1.822 -0.200 1.00 95.19 81 LEU A C 1
ATOM 572 O O . LEU A 1 81 ? 1.637 -1.550 -1.137 1.00 95.19 81 LEU A O 1
ATOM 576 N N . MET A 1 82 ? 0.655 -0.964 0.799 1.00 95.62 82 MET A N 1
ATOM 577 C CA . MET A 1 82 ? 1.245 0.378 0.837 1.00 95.62 82 MET A CA 1
ATOM 578 C C . MET A 1 82 ? 2.778 0.318 0.920 1.00 95.62 82 MET A C 1
ATOM 580 O O . MET A 1 82 ? 3.456 1.060 0.220 1.00 95.62 82 MET A O 1
ATOM 584 N N . ALA A 1 83 ? 3.327 -0.593 1.731 1.00 96.38 83 ALA A N 1
ATOM 585 C CA . ALA A 1 83 ? 4.773 -0.806 1.812 1.00 96.38 83 ALA A CA 1
ATOM 586 C C . ALA A 1 83 ? 5.353 -1.332 0.488 1.00 96.38 83 ALA A C 1
ATOM 588 O O . ALA A 1 83 ? 6.324 -0.782 -0.022 1.00 96.38 83 ALA A O 1
ATOM 589 N N . ALA A 1 84 ? 4.717 -2.343 -0.110 1.00 96.44 84 ALA A N 1
ATOM 590 C CA . ALA A 1 84 ? 5.147 -2.894 -1.392 1.00 96.44 84 ALA A CA 1
ATOM 591 C C . ALA A 1 84 ? 5.089 -1.850 -2.518 1.00 96.44 84 ALA A C 1
ATOM 593 O O . ALA A 1 84 ? 5.967 -1.833 -3.380 1.00 96.44 84 ALA A O 1
ATOM 594 N N . LEU A 1 85 ? 4.085 -0.965 -2.510 1.00 96.25 85 LEU A N 1
ATOM 595 C CA . LEU A 1 85 ? 3.986 0.135 -3.467 1.00 96.25 85 LEU A CA 1
ATOM 596 C C . LEU A 1 85 ? 5.166 1.098 -3.314 1.00 96.25 85 LEU A C 1
ATOM 598 O O . LEU A 1 85 ? 5.812 1.415 -4.305 1.00 96.25 85 LEU A O 1
ATOM 602 N N . GLU A 1 86 ? 5.489 1.522 -2.093 1.00 95.25 86 GLU A N 1
ATOM 603 C CA . GLU A 1 86 ? 6.630 2.411 -1.835 1.00 95.25 86 GLU A CA 1
ATOM 604 C C . GLU A 1 86 ? 7.965 1.786 -2.260 1.00 95.25 86 GLU A C 1
ATOM 606 O O . GLU A 1 86 ? 8.778 2.445 -2.911 1.00 95.25 86 GLU A O 1
ATOM 611 N N . GLU A 1 87 ? 8.174 0.504 -1.956 1.00 97.19 87 GLU A N 1
ATOM 612 C CA . GLU A 1 87 ? 9.353 -0.245 -2.402 1.00 97.19 87 GLU A CA 1
ATOM 613 C C . GLU A 1 87 ? 9.412 -0.350 -3.928 1.00 97.19 87 GLU A C 1
ATOM 615 O O . GLU A 1 87 ? 10.471 -0.156 -4.526 1.00 97.19 87 GLU A O 1
ATOM 620 N N . THR A 1 88 ? 8.272 -0.605 -4.572 1.00 96.88 88 THR A N 1
ATOM 621 C CA . THR A 1 88 ? 8.175 -0.696 -6.033 1.00 96.88 88 THR A CA 1
ATOM 622 C C . THR A 1 88 ? 8.481 0.644 -6.688 1.00 96.88 88 THR A C 1
ATOM 624 O O . THR A 1 88 ? 9.238 0.684 -7.655 1.00 96.88 88 THR A O 1
ATOM 627 N N . VAL A 1 89 ? 7.956 1.749 -6.153 1.00 96.81 89 VAL A N 1
ATOM 628 C CA . VAL A 1 89 ? 8.262 3.103 -6.637 1.00 96.81 89 VAL A CA 1
ATOM 629 C C . VAL A 1 89 ? 9.760 3.368 -6.527 1.00 96.81 89 VAL A C 1
ATOM 631 O O . VAL A 1 89 ? 10.384 3.778 -7.507 1.00 96.81 89 VAL A O 1
ATOM 634 N N . LEU A 1 90 ? 10.358 3.069 -5.369 1.00 96.94 90 LEU A N 1
ATOM 635 C CA . LEU A 1 90 ? 11.789 3.260 -5.135 1.00 96.94 90 LEU A CA 1
ATOM 636 C C . LEU A 1 90 ? 12.646 2.399 -6.080 1.00 96.94 90 LEU A C 1
ATOM 638 O O . LEU A 1 90 ? 13.660 2.864 -6.604 1.00 96.94 90 LEU A O 1
ATOM 642 N N . ALA A 1 91 ? 12.221 1.163 -6.343 1.00 96.94 91 ALA A N 1
ATOM 643 C CA . ALA A 1 91 ? 12.869 0.272 -7.298 1.00 96.94 91 ALA A CA 1
ATOM 644 C C . ALA A 1 91 ? 12.705 0.750 -8.752 1.00 96.94 91 ALA A C 1
ATOM 646 O O . ALA A 1 91 ? 13.640 0.624 -9.545 1.00 96.94 91 ALA A O 1
ATOM 647 N N . SER A 1 92 ? 11.552 1.328 -9.101 1.00 97.06 92 SER A N 1
ATOM 648 C CA . SER A 1 92 ? 11.254 1.820 -10.450 1.00 97.06 92 SER A CA 1
ATOM 649 C C . SER A 1 92 ? 12.139 3.006 -10.829 1.00 97.06 92 SER A C 1
ATOM 651 O O . SER A 1 92 ? 12.734 3.013 -11.907 1.00 97.06 92 SER A O 1
ATOM 653 N N . VAL A 1 93 ? 12.312 3.975 -9.925 1.00 97.25 93 VAL A N 1
ATOM 654 C CA . VAL A 1 93 ? 13.123 5.184 -10.179 1.00 97.25 93 VAL A CA 1
ATOM 655 C C . VAL A 1 93 ? 14.633 4.950 -10.068 1.00 97.25 93 VAL A C 1
ATOM 657 O O . VAL A 1 93 ? 15.436 5.824 -10.391 1.00 97.25 93 VAL A O 1
ATOM 6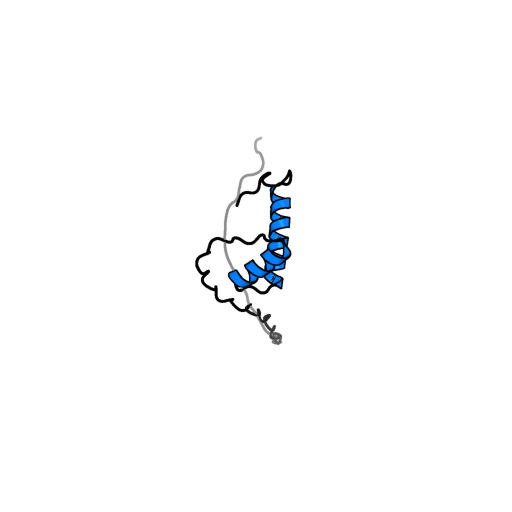60 N N . HIS A 1 94 ? 15.052 3.769 -9.616 1.00 97.62 94 HIS A N 1
ATOM 661 C CA . HIS A 1 94 ? 16.460 3.424 -9.487 1.00 97.62 94 HIS A CA 1
ATOM 662 C C . HIS A 1 94 ? 17.180 3.423 -10.852 1.00 97.62 94 HIS A C 1
ATOM 664 O O . HIS A 1 94 ? 16.592 3.135 -11.890 1.00 97.62 94 HIS A O 1
ATOM 670 N N . LYS A 1 95 ? 18.505 3.638 -10.866 1.00 95.06 95 LYS A N 1
ATOM 671 C CA . LYS A 1 95 ? 19.318 3.717 -12.104 1.00 95.06 95 LYS A CA 1
ATOM 672 C C . LYS A 1 95 ? 19.284 2.467 -12.998 1.00 95.06 95 LYS A C 1
ATOM 674 O O . LYS A 1 95 ? 19.652 2.541 -14.166 1.00 95.06 95 LYS A O 1
ATOM 679 N N . LYS A 1 96 ? 18.922 1.318 -12.418 1.00 95.25 96 LYS A N 1
ATOM 680 C CA . LYS A 1 96 ? 18.742 0.032 -13.117 1.00 95.25 96 LYS A CA 1
ATOM 681 C C . LYS A 1 96 ? 17.265 -0.283 -13.417 1.00 95.25 96 LYS A C 1
ATOM 683 O O . LYS A 1 96 ? 17.002 -1.311 -14.027 1.00 95.25 96 LYS A O 1
ATOM 688 N N . GLY A 1 97 ? 16.338 0.536 -12.922 1.00 93.81 97 GLY A N 1
ATOM 689 C CA . GLY A 1 97 ? 14.899 0.425 -13.143 1.00 93.81 97 GLY A CA 1
ATOM 690 C C . GLY A 1 97 ? 14.441 1.283 -14.322 1.00 93.81 97 GLY A C 1
ATOM 691 O O . GLY A 1 97 ? 15.250 1.697 -15.155 1.00 93.81 97 GLY A O 1
ATOM 692 N N . ALA A 1 98 ? 13.143 1.572 -14.375 1.00 94.75 98 ALA A N 1
ATOM 693 C CA . ALA A 1 98 ? 12.524 2.383 -15.422 1.00 94.75 98 ALA A CA 1
ATOM 694 C C . ALA A 1 98 ? 12.960 3.862 -15.407 1.00 94.75 98 ALA A C 1
ATOM 696 O O . ALA A 1 98 ? 12.721 4.565 -16.380 1.00 94.75 98 ALA A O 1
ATOM 697 N N . LYS A 1 99 ? 13.626 4.328 -14.336 1.00 95.44 99 LYS A N 1
ATOM 698 C CA . LYS A 1 99 ? 14.027 5.733 -14.084 1.00 95.44 99 LYS A CA 1
ATOM 699 C C . LYS A 1 99 ? 12.858 6.696 -13.871 1.00 95.44 99 LYS A C 1
ATOM 701 O O . LYS A 1 99 ? 13.075 7.869 -13.593 1.00 95.44 99 LYS A O 1
ATOM 706 N N . GLU A 1 100 ? 11.641 6.184 -13.931 1.00 94.25 100 GLU A N 1
ATOM 707 C CA . GLU A 1 100 ? 10.406 6.906 -13.691 1.00 94.25 100 GLU A CA 1
ATOM 708 C C . GLU A 1 100 ? 9.374 5.972 -13.055 1.00 94.25 100 GLU A C 1
ATOM 710 O O . GLU A 1 100 ? 9.513 4.744 -13.062 1.00 94.25 100 GLU A O 1
ATOM 715 N N . PHE A 1 101 ? 8.347 6.566 -12.464 1.00 96.00 101 PHE A N 1
ATOM 716 C CA . PHE A 1 101 ? 7.164 5.870 -11.986 1.00 96.00 101 PHE A CA 1
ATOM 717 C C . PHE A 1 101 ? 5.957 6.741 -12.325 1.00 96.00 101 PHE A C 1
ATOM 719 O O . PHE A 1 101 ? 5.940 7.924 -11.987 1.00 96.00 101 PHE A O 1
ATOM 726 N N . THR A 1 102 ? 4.974 6.162 -13.005 1.00 94.06 102 THR A N 1
ATOM 727 C CA . THR A 1 102 ? 3.739 6.833 -13.427 1.00 94.06 102 THR A CA 1
ATOM 728 C C . THR A 1 102 ? 2.539 6.002 -12.976 1.00 94.06 102 THR A C 1
ATOM 730 O O . THR A 1 102 ? 2.632 4.770 -12.950 1.00 94.06 102 THR A O 1
ATOM 733 N N . LEU A 1 103 ? 1.451 6.665 -12.570 1.00 86.50 103 LEU A N 1
ATOM 734 C CA . LEU A 1 103 ? 0.222 6.060 -12.045 1.00 86.50 103 LEU A CA 1
ATOM 735 C C . LEU A 1 103 ? -1.009 6.695 -12.696 1.00 86.50 103 LEU A C 1
ATOM 737 O O . LEU A 1 103 ? -1.027 7.943 -12.793 1.00 86.50 103 LEU A O 1
#

Radius of gyration: 33.11 Å; chains: 1; bounding box: 66×82×62 Å

Organism: NCBI:txid60547